Protein AF-A0A519Y064-F1 (afdb_monomer)

Mean predicted aligned error: 6.83 Å

Sequence (162 aa):
GTVYHSLRQWSVFIMMDWLPIMLLCVSAGVYFLAQSTRWYYAALMVLGYAALQFSVRNWLTAENAHLFININYAMMALLVLLPVLIYLIYTKWKAGKWVGYALLAFALALTFRIADKWEWLSFGTHFLWHSFGAIATYCMFNYIYLTQHKGAELAANNARNI

pLDDT: mean 86.54, std 9.95, range [58.06, 97.69]

Radius of gyration: 18.72 Å; Cα contacts (8 Å, |Δi|>4): 124; chains: 1; bounding box: 48×27×62 Å

Secondary structure (DSSP, 8-state):
-HHHHHHTTSGGGGHHHHHHHHHHHHHHHHHHHHHHS-HHHHHHHHHHHHHHHHHHHHHS-GGGHHHHHHHHHHHHHHHHHHHHHHHHHHTTTTTTHHHHHHHHHHHHHHHHHHHGGGTSSTT-SHHHHHHHHHHHHHHHHHHHHHHHHHHHHHHHHHHH--

Solvent-accessible surface area (backbone atoms only — not comparable to full-atom values): 8437 Å² total; per-residue (Å²): 78,69,71,18,72,76,45,61,90,41,77,75,31,53,49,60,39,52,47,59,54,51,51,50,35,53,49,52,16,35,50,31,26,36,74,60,49,59,56,65,59,25,52,50,48,53,52,49,50,52,52,49,52,53,50,52,58,70,72,46,52,81,91,41,52,71,60,51,54,53,51,51,54,51,50,51,49,49,48,30,50,52,24,48,52,52,29,36,58,68,53,69,50,59,64,44,68,28,54,52,52,17,52,53,27,38,52,52,11,52,50,24,53,60,44,34,81,66,56,84,38,100,86,46,33,53,67,49,22,54,53,25,41,50,52,16,50,52,27,47,51,51,33,51,50,58,54,51,50,58,52,51,53,54,52,54,53,54,66,74,76,112

Structure (mmCIF, N/CA/C/O backbone):
data_AF-A0A519Y064-F1
#
_entry.id   AF-A0A519Y064-F1
#
loop_
_atom_site.group_PDB
_atom_site.id
_atom_site.type_symbol
_atom_site.label_atom_id
_atom_site.label_alt_id
_atom_site.label_comp_id
_atom_site.label_asym_id
_atom_site.label_entity_id
_atom_site.label_seq_id
_atom_site.pdbx_PDB_ins_code
_atom_site.Cartn_x
_atom_site.Cartn_y
_atom_site.Cartn_z
_atom_site.occupancy
_atom_site.B_iso_or_equiv
_atom_site.auth_seq_id
_atom_site.auth_comp_id
_atom_site.auth_asym_id
_atom_site.auth_atom_id
_atom_site.pdbx_PDB_model_num
ATOM 1 N N . GLY A 1 1 ? 6.040 -12.740 -7.008 1.00 66.44 1 GLY A N 1
ATOM 2 C CA . GLY A 1 1 ? 7.490 -12.688 -6.748 1.00 66.44 1 GLY A CA 1
ATOM 3 C C . GLY A 1 1 ? 8.203 -13.919 -7.266 1.00 66.44 1 GLY A C 1
ATOM 4 O O . GLY A 1 1 ? 8.618 -13.932 -8.416 1.00 66.44 1 GLY A O 1
ATOM 5 N N . THR A 1 2 ? 8.325 -14.965 -6.447 1.00 80.81 2 THR A N 1
ATOM 6 C CA . THR A 1 2 ? 9.208 -16.121 -6.704 1.00 80.81 2 THR A CA 1
ATOM 7 C C . THR A 1 2 ? 8.991 -16.800 -8.059 1.00 80.81 2 THR A C 1
ATOM 9 O O . THR A 1 2 ? 9.929 -16.896 -8.840 1.00 80.81 2 THR A O 1
ATOM 12 N N . VAL A 1 3 ? 7.753 -17.193 -8.387 1.00 78.56 3 VAL A N 1
ATOM 13 C CA . VAL A 1 3 ? 7.437 -17.898 -9.648 1.00 78.56 3 VAL A CA 1
ATOM 14 C C . VAL A 1 3 ? 7.799 -17.063 -10.878 1.00 78.56 3 VAL A C 1
ATOM 16 O O . VAL A 1 3 ? 8.400 -17.578 -11.816 1.00 78.56 3 VAL A O 1
ATOM 19 N N . TYR A 1 4 ? 7.477 -15.767 -10.863 1.00 81.19 4 TYR A N 1
ATOM 20 C CA . TYR A 1 4 ? 7.804 -14.867 -11.965 1.00 81.19 4 TYR A CA 1
ATOM 21 C C . TYR A 1 4 ? 9.311 -14.751 -12.176 1.00 81.19 4 TYR A C 1
ATOM 23 O O . TYR A 1 4 ? 9.772 -14.923 -13.297 1.00 81.19 4 TYR A O 1
ATOM 31 N N . HIS A 1 5 ? 10.089 -14.518 -11.117 1.00 82.44 5 HIS A N 1
ATOM 32 C CA . HIS A 1 5 ? 11.540 -14.349 -11.254 1.00 82.44 5 HIS A CA 1
ATOM 33 C C . HIS A 1 5 ? 12.250 -15.627 -11.682 1.00 82.44 5 HIS A C 1
ATOM 35 O O . HIS A 1 5 ? 13.208 -15.556 -12.449 1.00 82.44 5 HIS A O 1
ATOM 41 N N . SER A 1 6 ? 11.746 -16.789 -11.267 1.00 80.88 6 SER A N 1
ATOM 42 C CA . SER A 1 6 ? 12.259 -18.083 -11.721 1.00 80.88 6 SER A CA 1
ATOM 43 C C . SER A 1 6 ? 11.902 -18.397 -13.179 1.00 80.88 6 SER A C 1
ATOM 45 O O . SER A 1 6 ? 12.673 -19.078 -13.847 1.00 80.88 6 SER A O 1
ATOM 47 N N . LEU A 1 7 ? 10.766 -17.904 -13.691 1.00 85.19 7 LEU A N 1
ATOM 48 C CA . LEU A 1 7 ? 10.224 -18.267 -15.012 1.00 85.19 7 LEU A CA 1
ATOM 49 C C . LEU A 1 7 ? 10.049 -17.066 -15.961 1.00 85.19 7 LEU A C 1
ATOM 51 O O . LEU A 1 7 ? 9.288 -17.130 -16.927 1.00 85.19 7 LEU A O 1
ATOM 55 N N . ARG A 1 8 ? 10.778 -15.966 -15.728 1.00 79.88 8 ARG A N 1
ATOM 56 C CA . ARG A 1 8 ? 10.578 -14.658 -16.394 1.00 79.88 8 ARG A CA 1
ATOM 57 C C . ARG A 1 8 ? 10.710 -14.660 -17.920 1.00 79.88 8 ARG A C 1
ATOM 59 O O . ARG A 1 8 ? 10.403 -13.660 -18.556 1.00 79.88 8 ARG A O 1
ATOM 66 N N . GLN A 1 9 ? 11.205 -15.752 -18.500 1.00 82.88 9 GLN A N 1
ATOM 67 C CA . GLN A 1 9 ? 11.334 -15.929 -19.946 1.00 82.88 9 GLN A CA 1
ATOM 68 C C . GLN A 1 9 ? 9.975 -15.901 -20.669 1.00 82.88 9 GLN A C 1
ATOM 70 O O . GLN A 1 9 ? 9.937 -15.608 -21.859 1.00 82.88 9 GLN A O 1
ATOM 75 N N . TRP A 1 10 ? 8.867 -16.185 -19.972 1.00 83.75 10 TRP A N 1
ATOM 76 C CA . TRP A 1 10 ? 7.533 -16.249 -20.571 1.00 83.75 10 TRP A CA 1
ATOM 77 C C . TRP A 1 10 ? 6.655 -15.141 -19.990 1.00 83.75 10 TRP A C 1
ATOM 79 O O . TRP A 1 10 ? 6.462 -15.049 -18.775 1.00 83.75 10 TRP A O 1
ATOM 89 N N . SER A 1 11 ? 6.084 -14.315 -20.867 1.00 76.94 11 SER A N 1
ATOM 90 C CA . SER A 1 11 ? 5.316 -13.118 -20.495 1.00 76.94 11 SER A CA 1
ATOM 91 C C . SER A 1 11 ? 4.119 -13.413 -19.588 1.00 76.94 11 SER A C 1
ATOM 93 O O . SER A 1 11 ? 3.766 -12.575 -18.765 1.00 76.94 11 SER A O 1
ATOM 95 N N . VAL A 1 12 ? 3.535 -14.614 -19.663 1.00 83.81 12 VAL A N 1
ATOM 96 C CA . VAL A 1 12 ? 2.408 -15.039 -18.815 1.00 83.81 12 VAL A CA 1
ATOM 97 C C . VAL A 1 12 ? 2.719 -14.935 -17.317 1.00 83.81 12 VAL A C 1
ATOM 99 O O . VAL A 1 12 ? 1.843 -14.586 -16.524 1.00 83.81 12 VAL A O 1
ATOM 102 N N . PHE A 1 13 ? 3.971 -15.165 -16.910 1.00 83.50 13 PHE A N 1
ATOM 103 C CA . PHE A 1 13 ? 4.333 -15.178 -15.495 1.00 83.50 13 PHE A CA 1
ATOM 104 C C . PHE A 1 13 ? 4.371 -13.786 -14.866 1.00 83.50 13 PHE A C 1
ATOM 106 O O . PHE A 1 13 ? 4.338 -13.696 -13.640 1.00 83.50 13 PHE A O 1
ATOM 113 N N . ILE A 1 14 ? 4.356 -12.702 -15.654 1.00 77.69 14 ILE A N 1
ATOM 114 C CA . ILE A 1 14 ? 4.249 -11.343 -15.100 1.00 77.69 14 ILE A CA 1
ATOM 115 C C . ILE A 1 14 ? 2.943 -11.159 -14.318 1.00 77.69 14 ILE A C 1
ATOM 117 O O . ILE A 1 14 ? 2.906 -10.451 -13.309 1.00 77.69 14 ILE A O 1
ATOM 121 N N . MET A 1 15 ? 1.881 -11.865 -14.727 1.00 81.56 15 MET A N 1
ATOM 122 C CA . MET A 1 15 ? 0.608 -11.865 -14.012 1.00 81.56 15 MET A CA 1
ATOM 123 C C . MET A 1 15 ? 0.767 -12.426 -12.597 1.00 81.56 15 MET A C 1
ATOM 125 O O . MET A 1 15 ? 0.123 -11.928 -11.687 1.00 81.56 15 MET A O 1
ATOM 129 N N . MET A 1 16 ? 1.668 -13.386 -12.372 1.00 84.12 16 MET A N 1
ATOM 130 C CA . MET A 1 16 ? 1.917 -13.975 -11.047 1.00 84.12 16 MET A CA 1
ATOM 131 C C . MET A 1 16 ? 2.702 -13.053 -10.099 1.00 84.12 16 MET A C 1
ATOM 133 O O . MET A 1 16 ? 2.856 -13.367 -8.918 1.00 84.12 16 MET A O 1
ATOM 137 N N . ASP A 1 17 ? 3.226 -11.929 -10.590 1.00 81.31 17 ASP A N 1
ATOM 138 C CA . ASP A 1 17 ? 3.852 -10.899 -9.757 1.00 81.31 17 ASP A CA 1
ATOM 139 C C . ASP A 1 17 ? 2.905 -9.721 -9.529 1.00 81.31 17 ASP A C 1
ATOM 141 O O . ASP A 1 17 ? 2.659 -9.327 -8.391 1.00 81.31 17 ASP A O 1
ATOM 145 N N . TRP A 1 18 ? 2.307 -9.206 -10.604 1.00 81.75 18 TRP A N 1
ATOM 146 C CA . TRP A 1 18 ? 1.467 -8.013 -10.552 1.00 81.75 18 TRP A CA 1
ATOM 147 C C . TRP A 1 18 ? 0.049 -8.278 -10.022 1.00 81.75 18 TRP A C 1
ATOM 149 O O . TRP A 1 18 ? -0.442 -7.523 -9.179 1.00 81.75 18 TRP A O 1
ATOM 159 N N . LEU A 1 19 ? -0.613 -9.350 -10.476 1.00 84.62 19 LEU A N 1
ATOM 160 C CA . LEU A 1 19 ? -2.014 -9.612 -10.131 1.00 84.62 19 LEU A CA 1
ATOM 161 C C . LEU A 1 19 ? -2.208 -9.854 -8.623 1.00 84.62 19 LEU A C 1
ATOM 163 O O . LEU A 1 19 ? -3.123 -9.251 -8.061 1.00 84.62 19 LEU A O 1
ATOM 167 N N . PRO A 1 20 ? -1.363 -10.646 -7.924 1.00 86.50 20 PRO A N 1
ATOM 168 C CA . PRO A 1 20 ? -1.496 -10.815 -6.478 1.00 86.50 20 PRO A CA 1
ATOM 169 C C . PRO A 1 20 ? -1.346 -9.506 -5.697 1.00 86.50 20 PRO A C 1
ATOM 171 O O . PRO A 1 20 ? -2.092 -9.283 -4.748 1.00 86.50 20 PRO A O 1
ATOM 174 N N . ILE A 1 21 ? -0.429 -8.619 -6.105 1.00 85.88 21 ILE A N 1
ATOM 175 C CA . ILE A 1 21 ? -0.257 -7.303 -5.469 1.00 85.88 21 ILE A CA 1
ATOM 176 C C . ILE A 1 21 ? -1.530 -6.471 -5.648 1.00 85.88 21 ILE A C 1
ATOM 178 O O . ILE A 1 21 ? -2.031 -5.898 -4.684 1.00 85.88 21 ILE A O 1
ATOM 182 N N . MET A 1 22 ? -2.092 -6.452 -6.859 1.00 85.81 22 MET A N 1
ATOM 183 C CA . MET A 1 22 ? -3.345 -5.751 -7.143 1.00 85.81 22 MET A CA 1
ATOM 184 C C . MET A 1 22 ? -4.503 -6.279 -6.293 1.00 85.81 22 MET A C 1
ATOM 186 O O . MET A 1 22 ? -5.189 -5.490 -5.640 1.00 85.81 22 MET A O 1
ATOM 190 N N . LEU A 1 23 ? -4.674 -7.601 -6.226 1.00 89.69 23 LEU A N 1
ATOM 191 C CA . LEU A 1 23 ? -5.711 -8.228 -5.408 1.00 89.69 23 LEU A CA 1
ATOM 192 C C . LEU A 1 23 ? -5.535 -7.912 -3.922 1.00 89.69 23 LEU A C 1
ATOM 194 O O . LEU A 1 23 ? -6.526 -7.629 -3.250 1.00 89.69 23 LEU A O 1
ATOM 198 N N . LEU A 1 24 ? -4.301 -7.908 -3.410 1.00 88.88 24 LEU A N 1
ATOM 199 C CA . LEU A 1 24 ? -4.010 -7.505 -2.033 1.00 88.88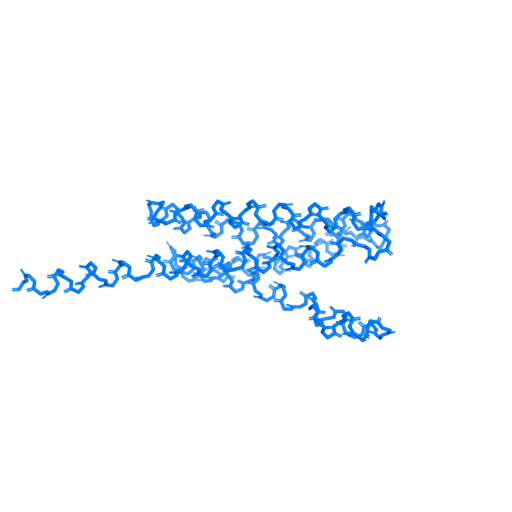 24 LEU A CA 1
ATOM 200 C C . LEU A 1 24 ? -4.384 -6.041 -1.783 1.00 88.88 24 LEU A C 1
ATOM 202 O O . LEU A 1 24 ? -5.027 -5.752 -0.777 1.00 88.88 24 LEU A O 1
ATOM 206 N N . CYS A 1 25 ? -4.046 -5.129 -2.697 1.00 89.44 25 CYS A N 1
ATOM 207 C CA . CYS A 1 25 ? -4.404 -3.715 -2.581 1.00 89.44 25 CYS A CA 1
ATOM 208 C C . CYS A 1 25 ? -5.924 -3.508 -2.551 1.00 89.44 25 CYS A C 1
ATOM 210 O O . CYS A 1 25 ? -6.437 -2.838 -1.655 1.00 89.44 25 CYS A O 1
ATOM 212 N N . VAL A 1 26 ? -6.653 -4.117 -3.493 1.00 90.81 26 VAL A N 1
ATOM 213 C CA . VAL A 1 26 ? -8.122 -4.044 -3.539 1.00 90.81 26 VAL A CA 1
ATOM 214 C C . VAL A 1 26 ? -8.728 -4.646 -2.272 1.00 90.81 26 VAL A C 1
ATOM 216 O O . VAL A 1 26 ? -9.568 -4.013 -1.635 1.00 90.81 26 VAL A O 1
ATOM 219 N N . SER A 1 27 ? -8.276 -5.836 -1.871 1.00 92.81 27 SER A N 1
ATOM 220 C CA . SER A 1 27 ? -8.801 -6.539 -0.695 1.00 92.81 27 SER A CA 1
ATOM 221 C C . SER A 1 27 ? -8.561 -5.749 0.587 1.00 92.81 27 SER A C 1
ATOM 223 O O . SER A 1 27 ? -9.478 -5.605 1.391 1.00 92.81 27 SER A O 1
ATOM 225 N N . ALA A 1 28 ? -7.361 -5.187 0.767 1.00 91.56 28 ALA A N 1
ATOM 226 C CA . ALA A 1 28 ? -7.039 -4.341 1.912 1.00 91.56 28 ALA A CA 1
ATOM 227 C C . ALA A 1 28 ? -7.911 -3.079 1.934 1.00 91.56 28 ALA A C 1
ATOM 229 O O . ALA A 1 28 ? -8.496 -2.760 2.968 1.00 91.56 28 ALA A O 1
ATOM 230 N N . GLY A 1 29 ? -8.046 -2.393 0.794 1.00 92.44 29 GLY A N 1
ATOM 231 C CA . GLY A 1 29 ? -8.889 -1.206 0.682 1.00 92.44 29 GLY A CA 1
ATOM 232 C C . GLY A 1 29 ? -10.350 -1.497 1.032 1.00 92.44 29 GLY A C 1
ATOM 233 O O . GLY A 1 29 ? -10.943 -0.802 1.856 1.00 92.44 29 GLY A O 1
ATOM 234 N N . VAL A 1 30 ? -10.914 -2.570 0.468 1.00 94.50 30 VAL A N 1
ATOM 235 C CA . VAL A 1 30 ? -12.285 -3.022 0.756 1.00 94.50 30 VAL A CA 1
ATOM 236 C C . VAL A 1 30 ? -12.446 -3.373 2.230 1.00 94.50 30 VAL A C 1
ATOM 238 O O . VAL A 1 30 ? -13.385 -2.895 2.861 1.00 94.50 30 VAL A O 1
ATOM 241 N N . TYR A 1 31 ? -11.528 -4.163 2.786 1.00 94.38 31 TYR A N 1
ATOM 242 C CA . TYR A 1 31 ? -11.563 -4.588 4.182 1.00 94.38 31 TYR A CA 1
ATOM 243 C C . TYR A 1 31 ? -11.578 -3.389 5.142 1.00 94.38 31 TYR A C 1
ATOM 245 O O . TYR A 1 31 ? -12.485 -3.267 5.967 1.00 94.38 31 TYR A O 1
ATOM 253 N N . PHE A 1 32 ? -10.620 -2.465 5.014 1.00 94.81 32 PHE A N 1
ATOM 254 C CA . PHE A 1 32 ? -10.515 -1.324 5.926 1.00 94.81 32 PHE A CA 1
ATOM 255 C C . PHE A 1 32 ? -11.714 -0.381 5.818 1.00 94.81 32 PHE A C 1
ATOM 257 O O . PHE A 1 32 ? -12.218 0.098 6.840 1.00 94.81 32 PHE A O 1
ATOM 264 N N . LEU A 1 33 ? -12.209 -0.145 4.601 1.00 94.38 33 LEU A N 1
ATOM 265 C CA . LEU A 1 33 ? -13.349 0.737 4.383 1.00 94.38 33 LEU A CA 1
ATOM 266 C C . LEU A 1 33 ? -14.655 0.100 4.867 1.00 94.38 33 LEU A C 1
ATOM 268 O O . LEU A 1 33 ? -15.438 0.766 5.538 1.00 94.38 33 LEU A O 1
ATOM 272 N N . ALA A 1 34 ? -14.879 -1.189 4.602 1.00 93.38 34 ALA A N 1
ATOM 273 C CA . ALA A 1 34 ? -16.061 -1.904 5.081 1.00 93.38 34 ALA A CA 1
ATOM 274 C C . ALA A 1 34 ? -16.091 -2.033 6.613 1.00 93.38 34 ALA A C 1
ATOM 276 O O . ALA A 1 34 ? -17.170 -2.059 7.197 1.00 93.38 34 ALA A O 1
ATOM 277 N N . GLN A 1 35 ? -14.927 -2.080 7.269 1.00 91.69 35 GLN A N 1
ATOM 278 C CA . GLN A 1 35 ? -14.841 -2.158 8.727 1.00 91.69 35 GLN A CA 1
ATOM 279 C C . GLN A 1 35 ? -15.019 -0.798 9.427 1.00 91.69 35 GLN A C 1
ATOM 281 O O . GLN A 1 35 ? -15.456 -0.763 10.576 1.00 91.69 35 GLN A O 1
ATOM 286 N N . SER A 1 36 ? -14.662 0.313 8.773 1.00 91.38 36 SER A N 1
ATOM 287 C CA . SER A 1 36 ? -14.789 1.676 9.334 1.00 91.38 36 SER A CA 1
ATOM 288 C C . SER A 1 36 ? -16.036 2.430 8.875 1.00 91.38 36 SER A C 1
ATOM 290 O O . SER A 1 36 ? -16.428 3.411 9.505 1.00 91.38 36 SER A O 1
ATOM 292 N N . THR A 1 37 ? -16.655 2.003 7.775 1.00 92.94 37 THR A N 1
ATOM 293 C CA . THR A 1 37 ? -17.796 2.673 7.141 1.00 92.94 37 THR A CA 1
ATOM 294 C C . THR A 1 37 ? -18.865 1.653 6.731 1.00 92.94 37 THR A C 1
ATOM 296 O O . THR A 1 37 ? -18.857 0.504 7.163 1.00 92.94 37 THR A O 1
ATOM 299 N N . ARG A 1 38 ? -19.839 2.057 5.910 1.00 92.62 38 ARG A N 1
ATOM 300 C CA . ARG A 1 38 ? -20.820 1.135 5.323 1.00 92.62 38 ARG A CA 1
ATOM 301 C C . ARG A 1 38 ? -20.210 0.395 4.125 1.00 92.62 38 ARG A C 1
ATOM 303 O O . ARG A 1 38 ? -19.524 1.000 3.308 1.00 92.62 38 ARG A O 1
ATOM 310 N N . TRP A 1 39 ? -20.541 -0.888 3.961 1.00 90.25 39 TRP A N 1
ATOM 311 C CA . TRP A 1 39 ? -20.012 -1.751 2.890 1.00 90.25 39 TRP A CA 1
ATOM 312 C C . TRP A 1 39 ? -20.180 -1.178 1.469 1.00 90.25 39 TRP A C 1
ATOM 314 O O . TRP A 1 39 ? -19.336 -1.415 0.606 1.00 90.25 39 TRP A O 1
ATOM 324 N N . TYR A 1 40 ? -21.228 -0.384 1.217 1.00 93.06 40 TYR A N 1
ATOM 325 C CA . TYR A 1 40 ? -21.465 0.207 -0.101 1.00 93.06 40 TYR A CA 1
ATOM 326 C C . TYR A 1 40 ? -20.414 1.260 -0.484 1.00 93.06 40 TYR A C 1
ATOM 328 O O . TYR A 1 40 ? -20.183 1.462 -1.672 1.00 93.06 40 TYR A O 1
ATOM 336 N N . TYR A 1 41 ? -19.722 1.891 0.475 1.00 93.06 41 TYR A N 1
ATOM 337 C CA . TYR A 1 41 ? -18.585 2.764 0.157 1.00 93.06 41 TYR A CA 1
ATOM 338 C C . TYR A 1 41 ? -17.404 1.958 -0.390 1.00 93.06 41 TYR A C 1
ATOM 340 O O . TYR A 1 41 ? -16.715 2.427 -1.291 1.00 93.06 41 TYR A O 1
ATOM 348 N N . ALA A 1 42 ? -17.198 0.726 0.092 1.00 92.25 42 ALA A N 1
ATOM 349 C CA . ALA A 1 42 ? -16.188 -0.176 -0.459 1.00 92.25 42 ALA A CA 1
ATOM 350 C C . ALA A 1 42 ? -16.559 -0.620 -1.879 1.00 92.25 42 ALA A C 1
ATOM 352 O O . ALA A 1 42 ? -15.708 -0.601 -2.767 1.00 92.25 42 ALA A O 1
ATOM 353 N N . ALA A 1 43 ? -17.837 -0.930 -2.122 1.00 93.12 43 ALA A N 1
ATOM 354 C CA . ALA A 1 43 ? -18.330 -1.216 -3.468 1.00 93.12 43 ALA A CA 1
ATOM 355 C C . ALA A 1 43 ? -18.143 -0.011 -4.410 1.00 93.12 43 ALA A C 1
ATOM 357 O O . ALA A 1 43 ? -17.612 -0.167 -5.509 1.00 93.12 43 ALA A O 1
ATOM 358 N N . LEU A 1 44 ? -18.496 1.199 -3.961 1.00 94.81 44 LEU A N 1
ATOM 359 C CA . LEU A 1 44 ? -18.310 2.432 -4.727 1.00 94.81 44 LEU A CA 1
ATOM 360 C C . LEU A 1 44 ? -16.832 2.701 -5.029 1.00 94.81 44 LEU A C 1
ATOM 362 O O . LEU A 1 44 ? -16.507 3.104 -6.139 1.00 94.81 44 LEU A O 1
ATOM 366 N N . MET A 1 45 ? -15.933 2.448 -4.076 1.00 93.56 45 MET A N 1
ATOM 367 C CA . MET A 1 45 ? -14.490 2.580 -4.276 1.00 93.56 45 MET A CA 1
ATOM 368 C C . MET A 1 45 ? -13.979 1.622 -5.359 1.00 93.56 45 MET A C 1
ATOM 370 O O . MET A 1 45 ? -13.219 2.043 -6.227 1.00 93.56 45 MET A O 1
ATOM 374 N N . VAL A 1 46 ? -14.405 0.354 -5.344 1.00 92.25 46 VAL A N 1
ATOM 375 C CA . VAL A 1 46 ? -14.011 -0.637 -6.363 1.00 92.25 46 VAL A CA 1
ATOM 376 C C . VAL A 1 46 ? -14.549 -0.251 -7.740 1.00 92.25 46 VAL A C 1
ATOM 378 O O . VAL A 1 46 ? -13.795 -0.247 -8.712 1.00 92.25 46 VAL A O 1
ATOM 381 N N . LEU A 1 47 ? -15.829 0.124 -7.824 1.00 94.31 47 LEU A N 1
ATOM 382 C CA . LEU A 1 47 ? -16.447 0.577 -9.073 1.00 94.31 47 LEU A CA 1
ATOM 383 C C . LEU A 1 47 ? -15.782 1.854 -9.597 1.00 94.31 47 LEU A C 1
ATOM 385 O O . LEU A 1 47 ? -15.477 1.946 -10.783 1.00 94.31 47 LEU A O 1
ATOM 389 N N . GLY A 1 48 ? -15.497 2.810 -8.712 1.00 92.75 48 GLY A N 1
ATOM 390 C CA . GLY A 1 48 ? -14.796 4.049 -9.036 1.00 92.75 48 GLY A CA 1
ATOM 391 C C . GLY A 1 48 ? -13.372 3.800 -9.526 1.00 92.75 48 GLY A C 1
ATOM 392 O O . GLY A 1 48 ? -12.967 4.374 -10.534 1.00 92.75 48 GLY A O 1
ATOM 393 N N . TYR A 1 49 ? -12.629 2.896 -8.881 1.00 90.44 49 TYR A N 1
ATOM 394 C CA . TYR A 1 49 ? -11.301 2.481 -9.336 1.00 90.44 49 TYR A CA 1
ATOM 395 C C . TYR A 1 49 ? -11.360 1.838 -10.726 1.00 90.44 49 TYR A C 1
ATOM 397 O O . TYR A 1 49 ? -10.590 2.227 -11.602 1.00 90.44 49 TYR A O 1
ATOM 405 N N . ALA A 1 50 ? -12.291 0.910 -10.961 1.00 90.62 50 ALA A N 1
ATOM 406 C CA . ALA A 1 50 ? -12.456 0.259 -12.260 1.00 90.62 50 ALA A CA 1
ATOM 407 C C . ALA A 1 50 ? -12.842 1.257 -13.367 1.00 90.62 50 ALA A C 1
ATOM 409 O O . ALA A 1 50 ? -12.248 1.246 -14.447 1.00 90.62 50 ALA A O 1
ATOM 410 N N . ALA A 1 51 ? -13.783 2.162 -13.085 1.00 91.94 51 ALA A N 1
ATOM 411 C CA . ALA A 1 51 ? -14.190 3.215 -14.011 1.00 91.94 51 ALA A CA 1
ATOM 412 C C . ALA A 1 51 ? -13.032 4.173 -14.327 1.00 91.94 51 ALA A C 1
ATOM 414 O O . ALA A 1 51 ? -12.815 4.522 -15.487 1.00 91.94 51 ALA A O 1
ATOM 415 N N . LEU A 1 52 ? -12.250 4.566 -13.316 1.00 89.56 52 LEU A N 1
ATOM 416 C CA . LEU A 1 52 ? -11.091 5.433 -13.502 1.00 89.56 52 LEU A CA 1
ATOM 417 C C . LEU A 1 52 ? -9.995 4.730 -14.315 1.00 89.56 52 LEU A C 1
ATOM 419 O O . LEU A 1 52 ? -9.455 5.340 -15.230 1.00 89.56 52 LEU A O 1
ATOM 423 N N . GLN A 1 53 ? -9.718 3.446 -14.063 1.00 86.50 53 GLN A N 1
ATOM 424 C CA . GLN A 1 53 ? -8.770 2.653 -14.861 1.00 86.50 53 GLN A CA 1
ATOM 425 C C . GLN A 1 53 ? -9.186 2.585 -16.333 1.00 86.50 53 GLN A C 1
ATOM 427 O O . GLN A 1 53 ? -8.357 2.784 -17.221 1.00 86.50 53 GLN A O 1
ATOM 432 N N . PHE A 1 54 ? -10.471 2.340 -16.600 1.00 87.75 54 PHE A N 1
ATOM 433 C CA . PHE A 1 54 ? -10.998 2.295 -17.962 1.00 87.75 54 PHE A CA 1
ATOM 434 C C . PHE A 1 54 ? -10.879 3.656 -18.660 1.00 87.75 54 PHE A C 1
ATOM 436 O O . PHE A 1 54 ? -10.380 3.733 -19.781 1.00 87.75 54 PHE A O 1
ATOM 443 N N . SER A 1 55 ? -11.254 4.740 -17.975 1.00 87.00 55 SER A N 1
ATOM 444 C CA . SER A 1 55 ? -11.125 6.107 -18.490 1.00 87.00 55 SER A CA 1
ATOM 445 C C . SER A 1 55 ? -9.672 6.481 -18.775 1.00 87.00 55 SER A C 1
ATOM 447 O O . SER A 1 55 ? -9.362 6.923 -19.877 1.00 87.00 55 SER A O 1
ATOM 449 N N . VAL A 1 56 ? -8.763 6.245 -17.826 1.00 84.38 56 VAL A N 1
ATOM 450 C CA . VAL A 1 56 ? -7.328 6.540 -17.962 1.00 84.38 56 VAL A CA 1
ATOM 451 C C . VAL A 1 56 ? -6.718 5.751 -19.122 1.00 84.38 56 VAL A C 1
ATOM 453 O O . VAL A 1 56 ? -5.966 6.320 -19.908 1.00 84.38 56 VAL A O 1
ATOM 456 N N . ARG A 1 57 ? -7.081 4.472 -19.286 1.00 82.69 57 ARG A N 1
ATOM 457 C CA . ARG A 1 57 ? -6.638 3.646 -20.420 1.00 82.69 57 ARG A CA 1
ATOM 458 C C . ARG A 1 57 ? -7.148 4.160 -21.768 1.00 82.69 57 ARG A C 1
ATOM 460 O O . ARG A 1 57 ? -6.445 4.024 -22.761 1.00 82.69 57 ARG A O 1
ATOM 467 N N . ASN A 1 58 ? -8.357 4.712 -21.817 1.00 81.00 58 ASN A N 1
ATOM 468 C CA . ASN A 1 58 ? -8.934 5.232 -23.058 1.00 81.00 58 ASN A CA 1
ATOM 469 C C . ASN A 1 58 ? -8.398 6.625 -23.416 1.00 81.00 58 ASN A C 1
ATOM 471 O O . ASN A 1 58 ? -8.287 6.947 -24.593 1.00 81.00 58 ASN A O 1
ATOM 475 N N . TRP A 1 59 ? -8.078 7.445 -22.413 1.00 77.88 59 TRP A N 1
ATOM 476 C CA . TRP A 1 59 ? -7.552 8.800 -22.602 1.00 77.88 59 TRP A CA 1
ATOM 477 C C . TRP A 1 59 ? -6.052 8.820 -22.903 1.00 77.88 59 TRP A C 1
ATOM 479 O O . TRP A 1 59 ? -5.584 9.681 -23.643 1.00 77.88 59 TRP A O 1
ATOM 489 N N . LEU A 1 60 ? -5.287 7.882 -22.340 1.00 76.62 60 LEU A N 1
ATOM 490 C CA . LEU A 1 60 ? -3.857 7.757 -22.603 1.00 76.62 60 LEU A CA 1
ATOM 491 C C . LEU A 1 60 ? -3.640 6.757 -23.743 1.00 76.62 60 LEU A C 1
ATOM 493 O O . LEU A 1 60 ? -3.637 5.545 -23.537 1.00 76.62 60 LEU A O 1
ATOM 497 N N . THR A 1 61 ? -3.451 7.281 -24.956 1.00 63.22 61 THR A N 1
ATOM 498 C CA . THR A 1 61 ? -2.974 6.511 -26.115 1.00 63.22 61 THR A CA 1
ATOM 499 C C . THR A 1 61 ? -1.597 5.892 -25.834 1.00 63.22 61 THR A C 1
ATOM 501 O O . THR A 1 61 ? -0.860 6.343 -24.952 1.00 63.22 61 THR A O 1
ATOM 504 N N . ALA A 1 62 ? -1.226 4.855 -26.597 1.00 62.56 62 ALA A N 1
ATOM 505 C CA . ALA A 1 62 ? 0.029 4.106 -26.430 1.00 62.56 62 ALA A CA 1
ATOM 506 C C . ALA A 1 62 ? 1.300 4.986 -26.397 1.00 62.56 62 ALA A C 1
ATOM 508 O O . ALA A 1 62 ? 2.303 4.588 -25.808 1.00 62.56 62 ALA A O 1
ATOM 509 N N . GLU A 1 63 ? 1.241 6.196 -26.960 1.00 66.19 63 GLU A N 1
ATOM 510 C CA . GLU A 1 63 ? 2.319 7.192 -26.953 1.00 66.19 63 GLU A CA 1
ATOM 511 C C . GLU A 1 63 ? 2.692 7.688 -25.542 1.00 66.19 63 GLU A C 1
ATOM 513 O O . GLU A 1 63 ? 3.832 8.080 -25.313 1.00 66.19 63 GLU A O 1
ATOM 518 N N . ASN A 1 64 ? 1.783 7.596 -24.563 1.00 72.12 64 ASN A N 1
ATOM 519 C CA . ASN A 1 64 ? 1.997 8.046 -23.180 1.00 72.12 64 ASN A CA 1
ATOM 520 C C . ASN A 1 64 ? 2.085 6.886 -22.168 1.00 72.12 64 ASN A C 1
ATOM 522 O O . ASN A 1 64 ? 1.694 7.024 -21.004 1.00 72.12 64 ASN A O 1
ATOM 526 N N . ALA A 1 65 ? 2.619 5.732 -22.582 1.00 73.94 65 ALA A N 1
ATOM 527 C CA . ALA A 1 65 ? 2.700 4.523 -21.754 1.00 73.94 65 ALA A CA 1
ATOM 528 C C . ALA A 1 65 ? 3.391 4.741 -20.389 1.00 73.94 65 ALA A C 1
ATOM 530 O O . ALA A 1 65 ? 2.964 4.188 -19.376 1.00 73.94 65 ALA A O 1
ATOM 531 N N . HIS A 1 66 ? 4.425 5.586 -20.327 1.00 75.19 66 HIS A N 1
ATOM 532 C CA . HIS A 1 66 ? 5.105 5.918 -19.069 1.00 75.19 66 HIS A CA 1
ATOM 533 C C . HIS A 1 66 ? 4.203 6.669 -18.082 1.00 75.19 66 HIS A C 1
ATOM 535 O O . HIS A 1 66 ? 4.196 6.358 -16.889 1.00 75.19 66 HIS A O 1
ATOM 541 N N . LEU A 1 67 ? 3.419 7.632 -18.575 1.00 77.38 67 LEU A N 1
ATOM 542 C CA . LEU A 1 67 ? 2.479 8.395 -17.757 1.00 77.38 67 LEU A CA 1
ATOM 543 C C . LEU A 1 67 ? 1.346 7.495 -17.248 1.00 77.38 67 LEU A C 1
ATOM 545 O O . LEU A 1 67 ? 1.003 7.552 -16.068 1.00 77.38 67 LEU A O 1
ATOM 549 N N . PHE A 1 68 ? 0.837 6.605 -18.107 1.00 80.12 68 PHE A N 1
ATOM 550 C CA . PHE A 1 68 ? -0.163 5.599 -17.739 1.00 80.12 68 PHE A CA 1
ATOM 551 C C . PHE A 1 68 ? 0.310 4.717 -16.577 1.00 80.12 68 PHE A C 1
ATOM 553 O O . PHE A 1 68 ? -0.408 4.543 -15.592 1.00 80.12 68 PHE A O 1
ATOM 560 N N . ILE A 1 69 ? 1.540 4.201 -16.658 1.00 75.50 69 ILE A N 1
ATOM 561 C CA . ILE A 1 69 ? 2.121 3.352 -15.611 1.00 75.50 69 ILE A CA 1
ATOM 562 C C . ILE A 1 69 ? 2.202 4.106 -14.275 1.00 75.50 69 ILE A C 1
ATOM 564 O O . ILE A 1 69 ? 1.784 3.574 -13.247 1.00 75.50 69 ILE A O 1
ATOM 568 N N . ASN A 1 70 ? 2.689 5.349 -14.277 1.00 79.44 70 ASN A N 1
ATOM 569 C CA . ASN A 1 70 ? 2.823 6.149 -13.056 1.00 79.44 70 ASN A CA 1
ATOM 570 C C . ASN A 1 70 ? 1.465 6.475 -12.417 1.00 79.44 70 ASN A C 1
ATOM 572 O O . ASN A 1 70 ? 1.314 6.345 -11.200 1.00 79.44 70 ASN A O 1
ATOM 576 N N . ILE A 1 71 ? 0.467 6.849 -13.227 1.00 82.56 71 ILE A N 1
ATOM 577 C CA . ILE A 1 71 ? -0.899 7.106 -12.751 1.00 82.56 71 ILE A CA 1
ATOM 578 C C . ILE A 1 71 ? -1.492 5.840 -12.133 1.00 82.56 71 ILE A C 1
ATOM 580 O O . ILE A 1 71 ? -2.082 5.905 -11.057 1.00 82.56 71 ILE A O 1
ATOM 584 N N . ASN A 1 72 ? -1.291 4.679 -12.758 1.00 82.19 72 ASN A N 1
ATOM 585 C CA . ASN A 1 72 ? -1.804 3.418 -12.236 1.00 82.19 72 ASN A CA 1
ATOM 586 C C . ASN A 1 72 ? -1.198 3.080 -10.859 1.00 82.19 72 ASN A C 1
ATOM 588 O O . ASN A 1 72 ? -1.932 2.757 -9.924 1.00 82.19 72 ASN A O 1
ATOM 592 N N . TYR A 1 73 ? 0.117 3.253 -10.681 1.00 77.75 73 TYR A N 1
ATOM 593 C CA . TYR A 1 73 ? 0.752 3.083 -9.368 1.00 77.75 73 TYR A CA 1
ATOM 594 C C . TYR A 1 73 ? 0.227 4.077 -8.326 1.00 77.75 73 TYR A C 1
ATOM 596 O O . TYR A 1 73 ? -0.041 3.677 -7.192 1.00 77.75 73 TYR A O 1
ATOM 604 N N . ALA A 1 74 ? 0.027 5.345 -8.697 1.00 84.50 74 ALA A N 1
ATOM 605 C CA . ALA A 1 74 ? -0.552 6.342 -7.799 1.00 84.50 74 ALA A CA 1
ATOM 606 C C . ALA A 1 74 ? -1.985 5.967 -7.385 1.00 84.50 74 ALA A C 1
ATOM 608 O O . ALA A 1 74 ? -2.327 6.022 -6.204 1.00 84.50 74 ALA A O 1
ATOM 609 N N . MET A 1 75 ? -2.806 5.506 -8.331 1.00 85.69 75 MET A N 1
ATOM 610 C CA . MET A 1 75 ? -4.158 5.018 -8.054 1.00 85.69 75 MET A CA 1
ATOM 611 C C . MET A 1 75 ? -4.150 3.807 -7.118 1.00 85.69 75 MET A C 1
ATOM 613 O O . MET A 1 75 ? -4.937 3.770 -6.177 1.00 85.69 75 MET A O 1
ATOM 617 N N . MET A 1 76 ? -3.259 2.833 -7.335 1.00 84.19 76 MET A N 1
ATOM 618 C CA . MET A 1 76 ? -3.120 1.674 -6.444 1.00 84.19 76 MET A CA 1
ATOM 619 C C . MET A 1 76 ? -2.675 2.075 -5.034 1.00 84.19 76 MET A C 1
ATOM 621 O O . MET A 1 76 ? -3.189 1.535 -4.056 1.00 84.19 76 MET A O 1
ATOM 625 N N . ALA A 1 77 ? -1.760 3.040 -4.916 1.00 85.56 77 ALA A N 1
ATOM 626 C CA . ALA A 1 77 ? -1.343 3.566 -3.621 1.00 85.56 77 ALA A CA 1
ATOM 627 C C . ALA A 1 77 ? -2.516 4.238 -2.891 1.00 85.56 77 ALA A C 1
ATOM 629 O O . ALA A 1 77 ? -2.754 3.943 -1.721 1.00 85.56 77 ALA A O 1
ATOM 630 N N . LEU A 1 78 ? -3.294 5.080 -3.580 1.00 89.50 78 LEU A N 1
ATOM 631 C CA . LEU A 1 78 ? -4.471 5.747 -3.010 1.00 89.50 78 LEU A CA 1
ATOM 632 C C . LEU A 1 78 ? -5.572 4.761 -2.605 1.00 89.50 78 LEU A C 1
ATOM 634 O O . LEU A 1 78 ? -6.178 4.934 -1.547 1.00 89.50 78 LEU A O 1
ATOM 638 N N . LEU A 1 79 ? -5.788 3.712 -3.406 1.00 90.31 79 LEU A N 1
ATOM 639 C CA . LEU A 1 79 ? -6.769 2.656 -3.143 1.00 90.31 79 LEU A CA 1
ATOM 640 C C . LEU A 1 79 ? -6.541 1.965 -1.792 1.00 90.31 79 LEU A C 1
ATOM 642 O O . LEU A 1 79 ? -7.494 1.515 -1.164 1.00 90.31 79 LEU A O 1
ATOM 646 N N . VAL A 1 80 ? -5.291 1.892 -1.336 1.00 90.69 80 VAL A N 1
ATOM 647 C CA . VAL A 1 80 ? -4.936 1.312 -0.035 1.00 90.69 80 VAL A CA 1
ATOM 648 C C . VAL A 1 80 ? -4.816 2.386 1.038 1.00 90.69 80 VAL A C 1
ATOM 650 O O . VAL A 1 80 ? -5.368 2.240 2.128 1.00 90.69 80 VAL A O 1
ATOM 653 N N . LEU A 1 81 ? -4.096 3.470 0.744 1.00 92.56 81 LEU A N 1
ATOM 654 C CA . LEU A 1 81 ? -3.738 4.477 1.734 1.00 92.56 81 LEU A CA 1
ATOM 655 C C . LEU A 1 81 ? -4.972 5.185 2.296 1.00 92.56 81 LEU A C 1
ATOM 657 O O . LEU A 1 81 ? -5.057 5.370 3.508 1.00 92.56 81 LEU A O 1
ATOM 661 N N . LEU A 1 82 ? -5.942 5.540 1.447 1.00 93.81 82 LEU A N 1
ATOM 662 C CA . LEU A 1 82 ? -7.144 6.242 1.898 1.00 93.81 82 LEU A CA 1
ATOM 663 C C . LEU A 1 82 ? -7.976 5.382 2.870 1.00 93.81 82 LEU A C 1
ATOM 665 O O . LEU A 1 82 ? -8.207 5.847 3.989 1.00 93.81 82 LEU A O 1
ATOM 669 N N . PRO A 1 83 ? -8.360 4.126 2.549 1.00 94.88 83 PRO A N 1
ATOM 670 C CA . PRO A 1 83 ? -9.045 3.260 3.510 1.00 94.88 83 PRO A CA 1
ATOM 671 C C . PRO A 1 83 ? -8.261 3.005 4.797 1.00 94.88 83 PRO A C 1
ATOM 673 O O . PRO A 1 83 ? -8.857 3.002 5.872 1.00 94.88 83 PRO A O 1
ATOM 676 N N . VAL A 1 84 ? -6.937 2.827 4.716 1.00 95.44 84 VAL A N 1
ATOM 677 C CA . VAL A 1 84 ? -6.090 2.629 5.905 1.00 95.44 84 VAL A CA 1
ATOM 678 C C . VAL A 1 84 ? -6.130 3.853 6.816 1.00 95.44 84 VAL A C 1
ATOM 680 O O . VAL A 1 84 ? -6.293 3.700 8.024 1.00 95.44 84 VAL A O 1
ATOM 683 N N . LEU A 1 85 ? -6.019 5.065 6.265 1.00 95.19 85 LEU A N 1
ATOM 684 C CA . LEU A 1 85 ? -6.089 6.302 7.046 1.00 95.19 85 LEU A CA 1
ATOM 685 C C . LEU A 1 85 ? -7.477 6.506 7.663 1.00 95.19 85 LEU A C 1
ATOM 687 O O . LEU A 1 85 ? -7.573 6.841 8.843 1.00 95.19 85 LEU A O 1
ATOM 691 N N . ILE A 1 86 ? -8.547 6.246 6.905 1.00 95.25 86 ILE A N 1
ATOM 692 C CA . ILE A 1 86 ? -9.926 6.294 7.414 1.00 95.25 86 ILE A CA 1
ATOM 693 C C . ILE A 1 86 ? -10.089 5.313 8.580 1.00 95.25 86 ILE A C 1
ATOM 695 O O . ILE A 1 86 ? -10.594 5.688 9.638 1.00 95.25 86 ILE A O 1
ATOM 699 N N . TYR A 1 87 ? -9.606 4.079 8.427 1.00 95.50 87 TYR A N 1
ATOM 700 C CA . TYR A 1 87 ? -9.664 3.068 9.478 1.00 95.50 87 TYR A CA 1
ATOM 701 C C . TYR A 1 87 ? -8.792 3.425 10.693 1.00 95.50 87 TYR A C 1
ATOM 703 O O . TYR A 1 87 ? -9.186 3.187 11.838 1.00 95.50 87 TYR A O 1
ATOM 711 N N . LEU A 1 88 ? -7.642 4.068 10.484 1.00 95.38 88 LEU A N 1
ATOM 712 C CA . LEU A 1 88 ? -6.779 4.558 11.557 1.00 95.38 88 LEU A CA 1
ATOM 713 C C . LEU A 1 88 ? -7.449 5.664 12.379 1.00 95.38 88 LEU A C 1
ATOM 715 O O . LEU A 1 88 ? -7.394 5.630 13.610 1.00 95.38 88 LEU A O 1
ATOM 719 N N . ILE A 1 89 ? -8.132 6.599 11.718 1.00 95.31 89 ILE A N 1
ATOM 720 C CA . ILE A 1 89 ? -8.927 7.643 12.378 1.00 95.31 89 ILE A CA 1
ATOM 721 C C . ILE A 1 89 ? -10.114 7.011 13.118 1.00 95.31 89 ILE A C 1
ATOM 723 O O . ILE A 1 89 ? -10.325 7.299 14.297 1.00 95.31 89 ILE A O 1
ATOM 727 N N . TYR A 1 90 ? -10.841 6.098 12.467 1.00 93.62 90 TYR A N 1
ATOM 728 C CA . TYR A 1 90 ? -11.971 5.364 13.047 1.00 93.62 90 TYR A CA 1
ATOM 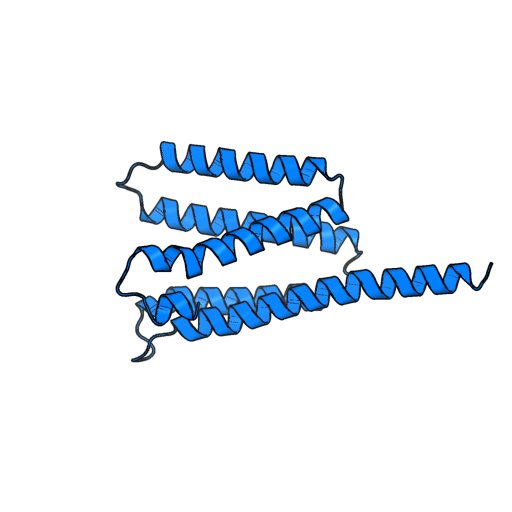729 C C . TYR A 1 90 ? -11.577 4.597 14.320 1.00 93.62 90 TYR A C 1
ATOM 731 O O . TYR A 1 90 ? -12.288 4.623 15.323 1.00 93.62 90 TYR A O 1
ATOM 739 N N . THR A 1 91 ? -10.397 3.973 14.319 1.00 93.38 91 THR A N 1
ATOM 740 C CA . THR A 1 91 ? -9.843 3.252 15.476 1.00 93.38 91 THR A CA 1
ATOM 741 C C . THR A 1 91 ? -9.137 4.158 16.492 1.00 93.38 91 THR A C 1
ATOM 743 O O . THR A 1 91 ? -8.492 3.651 17.412 1.00 93.38 91 THR A O 1
ATOM 746 N N . LYS A 1 92 ? -9.255 5.489 16.367 1.00 93.62 92 LYS A N 1
ATOM 747 C CA . LYS A 1 92 ? -8.624 6.488 17.248 1.00 93.62 92 LYS A CA 1
ATOM 748 C C . LYS A 1 92 ? -7.114 6.273 17.393 1.00 93.62 92 LYS A C 1
ATOM 750 O O . LYS A 1 92 ? -6.584 6.279 18.502 1.00 93.62 92 LYS A O 1
ATOM 755 N N . TRP A 1 93 ? -6.425 6.044 16.275 1.00 93.25 93 TRP A N 1
ATOM 756 C CA . TRP A 1 93 ? -4.969 5.846 16.210 1.00 93.25 93 TRP A CA 1
ATOM 757 C C . TRP A 1 93 ? -4.440 4.608 16.947 1.00 93.25 93 TRP A C 1
ATOM 759 O O . TRP A 1 93 ? -3.228 4.446 17.134 1.00 93.25 93 TRP A O 1
ATOM 769 N N . LYS A 1 94 ? -5.325 3.692 17.351 1.00 92.25 94 LYS A N 1
ATOM 770 C CA . LYS A 1 94 ? -4.951 2.440 18.010 1.00 92.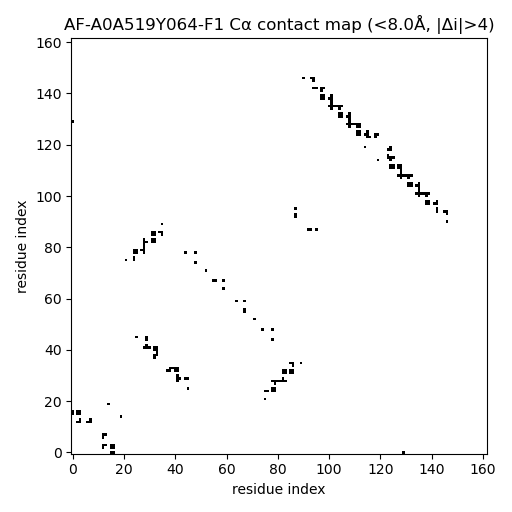25 94 LYS A CA 1
ATOM 771 C C . LYS A 1 94 ? -3.942 1.683 17.158 1.00 92.25 94 LYS A C 1
ATOM 773 O O . LYS A 1 94 ? -4.209 1.380 16.007 1.00 92.25 94 LYS A O 1
ATOM 778 N N . ALA A 1 95 ? -2.796 1.340 17.745 1.00 93.81 95 ALA A N 1
ATOM 779 C CA . ALA A 1 95 ? -1.728 0.605 17.063 1.00 93.81 95 ALA A CA 1
ATOM 780 C C . ALA A 1 95 ? -1.160 1.317 15.807 1.00 93.81 95 ALA A C 1
ATOM 782 O O . ALA A 1 95 ? -0.480 0.677 15.007 1.00 93.81 95 ALA A O 1
ATOM 783 N N . GLY A 1 96 ? -1.351 2.638 15.667 1.00 94.19 96 GLY A N 1
ATOM 784 C CA . GLY A 1 96 ? -0.943 3.415 14.487 1.00 94.19 96 GLY A CA 1
ATOM 785 C C . GLY A 1 96 ? 0.549 3.380 14.148 1.00 94.19 96 GLY A C 1
ATOM 786 O O . GLY A 1 96 ? 0.912 3.540 12.986 1.00 94.19 96 GLY A O 1
ATOM 787 N N . LYS A 1 97 ? 1.422 3.067 15.117 1.00 96.44 97 LYS A N 1
ATOM 788 C CA . LYS A 1 97 ? 2.855 2.838 14.861 1.00 96.44 97 LYS A CA 1
ATOM 789 C C . LYS A 1 97 ? 3.107 1.787 13.773 1.00 96.44 97 LYS A C 1
ATOM 791 O O . LYS A 1 97 ? 4.047 1.927 13.003 1.00 96.44 97 LYS A O 1
ATOM 796 N N . TRP A 1 98 ? 2.244 0.773 13.673 1.00 97.06 98 TRP A N 1
ATOM 797 C CA . TRP A 1 98 ? 2.359 -0.274 12.658 1.00 97.06 98 TRP A CA 1
ATOM 798 C C . TRP A 1 98 ? 2.029 0.233 11.256 1.00 97.06 98 TRP A C 1
ATOM 800 O O . TRP A 1 98 ? 2.697 -0.165 10.309 1.00 97.06 98 TRP A O 1
ATOM 810 N N . VAL A 1 99 ? 1.082 1.168 11.132 1.00 96.31 99 VAL A N 1
ATOM 811 C CA . VAL A 1 99 ? 0.833 1.880 9.869 1.00 96.31 99 VAL A CA 1
ATOM 812 C C . VAL A 1 99 ? 2.057 2.722 9.499 1.00 96.31 99 VAL A C 1
ATOM 814 O O . VAL A 1 99 ? 2.511 2.669 8.363 1.00 96.31 99 VAL A O 1
ATOM 817 N N . GLY A 1 100 ? 2.660 3.427 10.464 1.00 96.31 100 GLY A N 1
ATOM 818 C CA . GLY A 1 100 ? 3.897 4.188 10.243 1.00 96.31 100 GLY A CA 1
ATOM 819 C C . GLY A 1 100 ? 5.067 3.321 9.759 1.00 96.31 100 GLY A C 1
ATOM 820 O O . GLY A 1 100 ? 5.716 3.659 8.771 1.00 96.31 100 GLY A O 1
ATOM 821 N N . TYR A 1 101 ? 5.302 2.170 10.398 1.00 97.69 1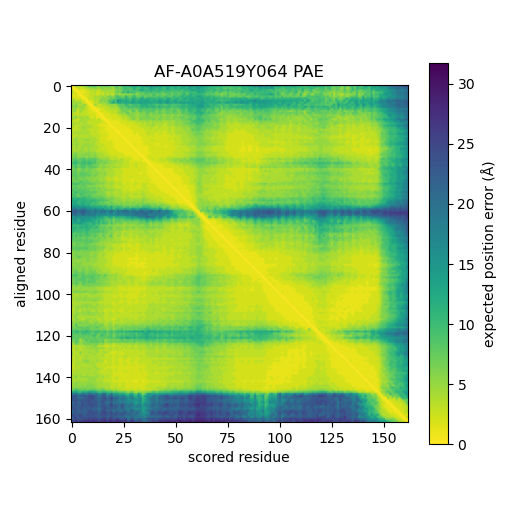01 TYR A N 1
ATOM 822 C CA . TYR A 1 101 ? 6.323 1.213 9.955 1.00 97.69 101 TYR A CA 1
ATOM 823 C C . TYR A 1 101 ? 6.023 0.639 8.569 1.00 97.69 101 TYR A C 1
ATOM 825 O O . TYR A 1 101 ? 6.943 0.505 7.764 1.00 97.69 101 TYR A O 1
ATOM 833 N N . ALA A 1 102 ? 4.753 0.357 8.261 1.00 96.00 102 ALA A N 1
ATOM 834 C CA . ALA A 1 102 ? 4.355 -0.106 6.938 1.00 96.00 102 ALA A CA 1
ATOM 835 C C . ALA A 1 102 ? 4.635 0.945 5.854 1.00 96.00 102 ALA A C 1
ATOM 837 O O . ALA A 1 102 ? 5.181 0.603 4.809 1.00 96.00 102 ALA A O 1
ATOM 838 N N . LEU A 1 103 ? 4.323 2.219 6.113 1.00 94.94 103 LEU A N 1
ATOM 839 C CA . LEU A 1 103 ? 4.594 3.320 5.184 1.00 94.94 103 LEU A CA 1
ATOM 840 C C . LEU A 1 103 ? 6.091 3.526 4.961 1.00 94.94 103 LEU A C 1
ATOM 842 O O . LEU A 1 103 ? 6.518 3.678 3.819 1.00 94.94 103 LEU A O 1
ATOM 846 N N . LEU A 1 104 ? 6.891 3.485 6.029 1.00 96.69 104 LEU A N 1
ATOM 847 C CA . LEU A 1 104 ? 8.344 3.589 5.925 1.00 96.69 104 LEU A CA 1
ATOM 848 C C . LEU A 1 104 ? 8.926 2.429 5.106 1.00 96.69 104 LEU A C 1
ATOM 850 O O . LEU A 1 104 ? 9.705 2.655 4.183 1.00 96.69 104 LEU A O 1
ATOM 854 N N . ALA A 1 105 ? 8.518 1.193 5.406 1.00 96.69 105 ALA A N 1
ATOM 855 C CA . ALA A 1 105 ? 8.951 0.018 4.659 1.00 96.69 105 ALA A CA 1
ATOM 856 C C . ALA A 1 105 ? 8.519 0.097 3.186 1.00 96.69 105 ALA A C 1
ATOM 858 O O . ALA A 1 105 ? 9.324 -0.161 2.299 1.00 96.69 105 ALA A O 1
ATOM 859 N N . PHE A 1 106 ? 7.287 0.523 2.901 1.00 92.88 106 PHE A N 1
ATOM 860 C CA . PHE A 1 106 ? 6.806 0.685 1.530 1.00 92.88 106 PHE A CA 1
ATOM 861 C C . PHE A 1 106 ? 7.559 1.781 0.762 1.00 92.88 106 PHE A C 1
ATOM 863 O O . PHE A 1 106 ? 7.896 1.585 -0.405 1.00 92.88 106 PHE A O 1
ATOM 870 N N . ALA A 1 107 ? 7.882 2.904 1.408 1.00 93.50 107 ALA A N 1
ATOM 871 C CA . ALA A 1 107 ? 8.698 3.956 0.804 1.00 93.50 107 ALA A CA 1
ATOM 872 C C . ALA A 1 107 ? 10.096 3.436 0.434 1.00 93.50 107 ALA A C 1
ATOM 874 O O . ALA A 1 107 ? 10.560 3.662 -0.682 1.00 93.50 107 ALA A O 1
ATOM 875 N N . LEU A 1 108 ? 10.737 2.671 1.326 1.00 95.12 108 LEU A N 1
ATOM 876 C CA . LEU A 1 108 ? 12.012 2.007 1.035 1.00 95.12 108 LEU A CA 1
ATOM 877 C C . LEU A 1 108 ? 11.879 1.002 -0.112 1.00 95.12 108 LEU A C 1
ATOM 879 O O . LEU A 1 108 ? 12.713 1.003 -1.017 1.00 95.12 108 LEU A O 1
ATOM 883 N N . ALA A 1 109 ? 10.814 0.194 -0.125 1.00 93.06 109 ALA A N 1
ATOM 884 C CA . ALA A 1 109 ? 10.539 -0.723 -1.225 1.00 93.06 109 ALA A CA 1
ATOM 885 C C . ALA A 1 109 ? 10.495 0.038 -2.557 1.00 93.06 109 ALA A C 1
ATOM 887 O O . ALA A 1 109 ? 11.218 -0.317 -3.491 1.00 93.06 109 ALA A O 1
ATOM 888 N N . LEU A 1 110 ? 9.694 1.106 -2.641 1.00 90.31 110 LEU A N 1
ATOM 889 C CA . LEU A 1 110 ? 9.535 1.903 -3.857 1.00 90.31 110 LEU A CA 1
ATOM 890 C C . LEU A 1 110 ? 10.861 2.521 -4.314 1.00 90.31 110 LEU A C 1
ATOM 892 O O . LEU A 1 110 ? 11.171 2.468 -5.505 1.00 90.31 110 LEU A O 1
ATOM 896 N N . THR A 1 111 ? 11.675 3.023 -3.382 1.00 92.12 111 THR A N 1
ATOM 897 C CA . THR A 1 111 ? 13.034 3.497 -3.676 1.00 92.12 111 THR A CA 1
ATOM 898 C C . THR A 1 111 ? 13.858 2.406 -4.352 1.00 92.12 111 THR A C 1
ATOM 900 O O . THR A 1 111 ? 14.409 2.645 -5.423 1.00 92.12 111 THR A O 1
ATOM 903 N N . PHE A 1 112 ? 13.884 1.186 -3.811 1.00 92.75 112 PHE A N 1
ATOM 904 C CA . PHE A 1 112 ? 14.624 0.075 -4.420 1.00 92.75 112 PHE A CA 1
ATOM 905 C C . PHE A 1 112 ? 14.025 -0.425 -5.736 1.00 92.75 112 PHE A C 1
ATOM 907 O O . PHE A 1 112 ? 14.752 -0.968 -6.565 1.00 92.75 112 PHE A O 1
ATOM 914 N N . ARG A 1 113 ? 12.725 -0.229 -5.976 1.00 89.44 113 ARG A N 1
ATOM 915 C CA . ARG A 1 113 ? 12.104 -0.512 -7.277 1.00 89.44 113 ARG A CA 1
ATOM 916 C C . ARG A 1 113 ? 12.530 0.486 -8.348 1.00 89.44 113 ARG A C 1
ATOM 918 O O . ARG A 1 113 ? 12.704 0.088 -9.496 1.00 89.44 113 ARG A O 1
ATOM 925 N N . ILE A 1 114 ? 12.674 1.761 -7.992 1.00 87.44 114 ILE A N 1
ATOM 926 C CA . ILE A 1 114 ? 13.143 2.808 -8.910 1.00 87.44 114 ILE A CA 1
ATOM 927 C C . ILE A 1 114 ? 14.650 2.662 -9.149 1.00 87.44 114 ILE A C 1
ATOM 929 O O . ILE A 1 114 ? 15.082 2.657 -10.302 1.00 87.44 114 ILE A O 1
ATOM 933 N N . ALA A 1 115 ? 15.421 2.474 -8.073 1.00 89.94 115 ALA A N 1
ATOM 934 C CA . ALA A 1 115 ? 16.874 2.318 -8.105 1.00 89.94 115 ALA A CA 1
ATOM 935 C C . ALA A 1 115 ? 17.345 1.060 -8.849 1.00 89.94 115 ALA A C 1
ATOM 937 O O . ALA A 1 115 ? 18.504 0.986 -9.244 1.00 89.94 115 ALA A O 1
ATOM 938 N N . ASP A 1 116 ? 16.447 0.108 -9.118 1.00 87.44 116 ASP A N 1
ATOM 939 C CA . ASP A 1 116 ? 16.759 -1.096 -9.893 1.00 87.44 116 ASP A CA 1
ATOM 940 C C . ASP A 1 116 ? 17.261 -0.754 -11.305 1.00 87.44 116 ASP A C 1
ATOM 942 O O . ASP A 1 116 ? 18.089 -1.461 -11.864 1.00 87.44 116 ASP A O 1
ATOM 946 N N . LYS A 1 117 ? 16.822 0.389 -11.852 1.00 86.69 117 LYS A N 1
ATOM 947 C CA . LYS A 1 117 ? 17.282 0.918 -13.146 1.00 86.69 117 LYS A CA 1
ATOM 948 C C . LYS A 1 117 ? 18.648 1.601 -13.088 1.00 86.69 117 LYS A C 1
ATOM 950 O O . LYS A 1 117 ? 19.189 1.947 -14.131 1.00 86.69 117 LYS A O 1
ATOM 955 N N . TRP A 1 118 ? 19.149 1.888 -11.892 1.00 90.12 118 TRP A N 1
ATOM 956 C CA . TRP A 1 118 ? 20.412 2.597 -11.680 1.00 90.12 118 TRP A CA 1
ATOM 957 C C . TRP A 1 118 ? 21.585 1.645 -11.459 1.00 90.12 118 TRP A C 1
ATOM 959 O O . TRP A 1 118 ? 22.699 2.113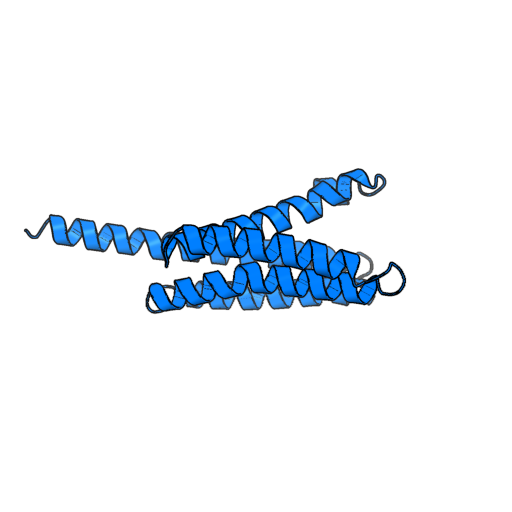 -11.253 1.00 90.12 118 TRP A O 1
ATOM 969 N N . GLU A 1 119 ? 21.328 0.332 -11.475 1.00 87.88 119 GLU A N 1
ATOM 970 C CA . GLU A 1 119 ? 22.349 -0.719 -11.419 1.00 87.88 119 GLU A CA 1
ATOM 971 C C . GLU A 1 119 ? 23.339 -0.557 -10.249 1.00 87.88 119 GLU A C 1
ATOM 973 O O . GLU A 1 119 ? 24.513 -0.899 -10.348 1.00 87.88 119 GLU A O 1
ATOM 978 N N . TRP A 1 120 ? 22.862 -0.065 -9.095 1.00 86.44 120 TRP A N 1
ATOM 979 C CA . TRP A 1 120 ? 23.681 0.101 -7.882 1.00 86.44 120 TRP A CA 1
ATOM 980 C C . TRP A 1 120 ? 24.330 -1.203 -7.402 1.00 86.44 120 TRP A C 1
ATOM 982 O O . TRP A 1 120 ? 25.354 -1.178 -6.723 1.00 86.44 120 TRP A O 1
ATOM 992 N N . LEU A 1 121 ? 23.715 -2.338 -7.733 1.00 87.88 121 LEU A N 1
ATOM 993 C CA . LEU A 1 121 ? 24.204 -3.680 -7.453 1.00 87.88 121 LEU A CA 1
ATOM 994 C C . LEU A 1 121 ? 24.206 -4.481 -8.754 1.00 87.88 121 LEU A C 1
ATOM 996 O O . LEU A 1 121 ? 23.249 -4.411 -9.523 1.00 87.88 121 LEU A O 1
ATOM 1000 N N . SER A 1 122 ? 25.227 -5.318 -8.947 1.00 86.75 122 SER A N 1
ATOM 1001 C CA . SER A 1 122 ? 25.382 -6.168 -10.141 1.00 86.75 122 SER A CA 1
ATOM 1002 C C . SER A 1 122 ? 24.243 -7.173 -10.348 1.00 86.75 122 SER A C 1
ATOM 1004 O O . SER A 1 122 ? 24.031 -7.653 -11.457 1.00 86.75 122 SER A O 1
ATOM 1006 N N . PHE A 1 123 ? 23.496 -7.485 -9.290 1.00 86.81 123 PHE A N 1
ATOM 10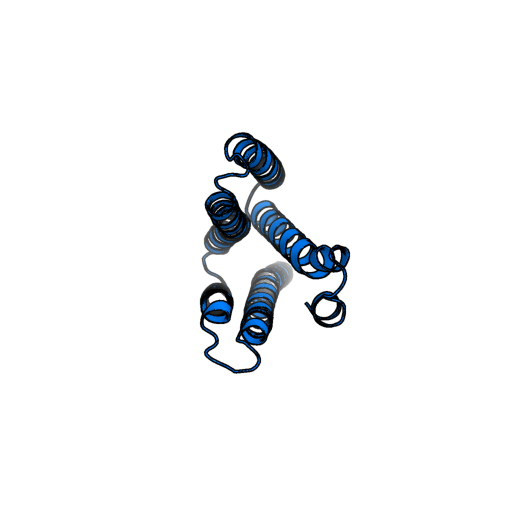07 C CA . PHE A 1 123 ? 22.330 -8.368 -9.314 1.00 86.81 123 PHE A CA 1
ATOM 1008 C C . PHE A 1 123 ? 20.992 -7.616 -9.163 1.00 86.81 123 PHE A C 1
ATOM 1010 O O . PHE A 1 123 ? 19.942 -8.250 -9.053 1.00 86.81 123 PHE A O 1
ATOM 1017 N N . GLY A 1 124 ? 21.024 -6.278 -9.177 1.00 90.38 124 GLY A N 1
ATOM 1018 C CA . GLY A 1 124 ? 19.857 -5.405 -9.039 1.00 90.38 124 GLY A CA 1
ATOM 1019 C C . GLY A 1 124 ? 19.405 -5.173 -7.594 1.00 90.38 124 GLY A C 1
ATOM 1020 O O . GLY A 1 124 ? 19.836 -5.839 -6.651 1.00 90.38 124 GLY A O 1
ATOM 1021 N N . THR A 1 125 ? 18.501 -4.213 -7.409 1.00 93.19 125 THR A N 1
ATOM 1022 C CA . THR A 1 125 ? 17.879 -3.894 -6.109 1.00 93.19 125 THR A CA 1
ATOM 1023 C C . THR A 1 125 ? 16.456 -4.443 -6.002 1.00 93.19 125 THR A C 1
ATOM 1025 O O . THR A 1 125 ? 15.812 -4.309 -4.962 1.00 93.19 125 THR A O 1
ATOM 1028 N N . HIS A 1 126 ? 15.951 -5.114 -7.041 1.00 89.94 126 HIS A N 1
ATOM 1029 C CA . HIS A 1 126 ? 14.583 -5.624 -7.092 1.00 89.94 126 HIS A CA 1
ATOM 1030 C C . HIS A 1 126 ? 14.215 -6.592 -5.958 1.00 89.94 126 HIS A C 1
ATOM 1032 O O . HIS A 1 126 ? 13.066 -6.626 -5.516 1.00 89.94 126 HIS A O 1
ATOM 1038 N N . PHE A 1 127 ? 15.168 -7.371 -5.445 1.00 91.69 127 PHE A N 1
ATOM 1039 C CA . PHE A 1 127 ? 14.909 -8.243 -4.298 1.00 91.69 127 PHE A CA 1
ATOM 1040 C C . PHE A 1 127 ? 14.528 -7.436 -3.042 1.00 91.69 127 PHE A C 1
ATOM 1042 O O . PHE A 1 127 ? 13.640 -7.856 -2.303 1.00 91.69 127 PHE A O 1
ATOM 1049 N N . LEU A 1 128 ? 15.109 -6.242 -2.847 1.00 93.69 128 LEU A N 1
ATOM 1050 C CA . LEU A 1 128 ? 14.795 -5.355 -1.722 1.00 93.69 128 LEU A CA 1
ATOM 1051 C C . LEU A 1 128 ? 13.376 -4.797 -1.826 1.00 93.69 128 LEU A C 1
ATOM 1053 O O . LEU A 1 128 ? 12.712 -4.658 -0.803 1.00 93.69 128 LEU A O 1
ATOM 1057 N N . TRP A 1 129 ? 12.871 -4.551 -3.040 1.00 92.62 129 TRP A N 1
ATOM 1058 C CA . TRP A 1 129 ? 11.454 -4.227 -3.244 1.00 92.62 129 TRP A CA 1
ATOM 1059 C C . TRP A 1 129 ? 10.548 -5.317 -2.647 1.00 92.62 129 TRP A C 1
ATOM 1061 O O . TRP A 1 129 ? 9.621 -5.003 -1.901 1.00 92.62 129 TRP A O 1
ATOM 1071 N N . HIS A 1 130 ? 10.852 -6.597 -2.896 1.00 92.12 130 HIS A N 1
ATOM 1072 C CA . HIS A 1 130 ? 10.083 -7.711 -2.325 1.00 92.12 130 HIS A CA 1
ATOM 1073 C C . HIS A 1 130 ? 10.290 -7.847 -0.813 1.00 92.12 130 HIS A C 1
ATOM 1075 O O . HIS A 1 130 ? 9.315 -8.034 -0.087 1.00 92.12 130 HIS A O 1
ATOM 1081 N N . SER A 1 131 ? 11.523 -7.710 -0.314 1.00 95.31 131 SER A N 1
ATOM 1082 C CA . SER A 1 131 ? 11.824 -7.809 1.122 1.00 95.31 131 SER A CA 1
ATOM 1083 C C . SER A 1 131 ? 11.118 -6.725 1.939 1.00 95.31 131 SER A C 1
ATOM 1085 O O . SER A 1 131 ? 10.428 -7.029 2.913 1.00 95.31 131 SER A O 1
ATOM 1087 N N . PHE A 1 132 ? 11.231 -5.461 1.531 1.00 96.12 132 PHE A N 1
ATOM 1088 C CA . PHE A 1 132 ? 10.554 -4.357 2.209 1.00 96.12 132 PHE A CA 1
ATOM 1089 C C . PHE A 1 132 ? 9.034 -4.392 1.999 1.00 96.12 132 PHE A C 1
ATOM 1091 O O . PHE A 1 132 ? 8.289 -4.060 2.921 1.00 96.12 132 PHE A O 1
ATOM 1098 N N . GLY A 1 133 ? 8.553 -4.872 0.847 1.00 93.25 133 GLY A N 1
ATOM 1099 C CA . GLY A 1 133 ? 7.129 -5.136 0.621 1.00 93.25 133 GLY A CA 1
ATOM 1100 C C . GLY A 1 133 ? 6.556 -6.191 1.576 1.00 93.25 133 GLY A C 1
ATOM 1101 O O . GLY A 1 133 ? 5.461 -6.012 2.118 1.00 93.25 133 GLY A O 1
ATOM 1102 N N . ALA A 1 134 ? 7.312 -7.257 1.858 1.00 94.06 134 ALA A N 1
ATOM 1103 C CA . ALA A 1 134 ? 6.935 -8.270 2.844 1.00 94.06 134 ALA A CA 1
ATOM 1104 C C . ALA A 1 134 ? 6.886 -7.692 4.269 1.00 94.06 134 ALA A C 1
ATOM 1106 O O . ALA A 1 134 ? 5.925 -7.945 4.996 1.00 94.06 134 ALA A O 1
ATOM 1107 N N . ILE A 1 135 ? 7.863 -6.857 4.647 1.00 97.00 135 ILE A N 1
ATOM 1108 C CA . ILE A 1 135 ? 7.867 -6.147 5.939 1.00 97.00 135 ILE A CA 1
ATOM 1109 C C . ILE A 1 135 ? 6.640 -5.235 6.060 1.00 97.00 135 ILE A C 1
ATOM 1111 O O . ILE A 1 135 ? 5.937 -5.288 7.069 1.00 97.00 135 ILE A O 1
ATOM 1115 N N . ALA A 1 136 ? 6.339 -4.441 5.028 1.00 95.50 136 ALA A N 1
ATOM 1116 C CA . ALA A 1 136 ? 5.168 -3.566 5.022 1.00 95.50 136 ALA A CA 1
ATOM 1117 C C . ALA A 1 136 ? 3.867 -4.363 5.206 1.00 95.50 136 ALA A C 1
ATOM 1119 O O . ALA A 1 136 ? 3.020 -4.008 6.028 1.00 95.50 136 ALA A O 1
ATOM 1120 N N . THR A 1 137 ? 3.746 -5.487 4.498 1.00 93.38 137 THR A N 1
ATOM 1121 C CA . THR A 1 137 ? 2.598 -6.396 4.595 1.00 93.38 137 THR A CA 1
ATOM 1122 C C . THR A 1 137 ? 2.463 -6.993 5.998 1.00 93.38 137 THR A C 1
ATOM 1124 O O . THR A 1 137 ? 1.376 -6.970 6.575 1.00 93.38 137 THR A O 1
ATOM 1127 N N . TYR A 1 138 ? 3.565 -7.459 6.595 1.00 95.81 138 TYR A N 1
ATOM 1128 C CA . TYR A 1 138 ? 3.589 -7.946 7.977 1.00 95.81 138 TYR A CA 1
ATOM 1129 C C . TYR A 1 138 ? 3.119 -6.877 8.973 1.00 95.81 138 TYR A C 1
ATOM 1131 O O . TYR A 1 138 ? 2.275 -7.149 9.829 1.00 95.81 138 TYR A O 1
ATOM 1139 N N . CYS A 1 139 ? 3.609 -5.640 8.839 1.00 96.81 139 CYS A N 1
ATOM 1140 C CA . CYS A 1 139 ? 3.179 -4.531 9.685 1.00 96.81 139 CYS A CA 1
ATOM 1141 C C . CYS A 1 139 ? 1.668 -4.278 9.580 1.00 96.81 139 CYS A C 1
ATOM 1143 O O . CYS A 1 139 ? 1.014 -4.083 10.606 1.00 96.81 139 CYS A O 1
ATOM 1145 N N . MET A 1 140 ? 1.097 -4.339 8.374 1.00 95.62 140 MET A N 1
ATOM 1146 C CA . MET A 1 140 ? -0.346 -4.175 8.169 1.00 95.62 140 MET A CA 1
ATOM 1147 C C . MET A 1 140 ? -1.168 -5.323 8.765 1.00 95.62 140 MET A C 1
ATOM 1149 O O . MET A 1 140 ? -2.193 -5.067 9.395 1.00 95.62 140 MET A O 1
ATOM 1153 N N . PHE A 1 141 ? -0.718 -6.574 8.649 1.00 94.38 141 PHE A N 1
ATOM 1154 C CA . PHE A 1 141 ? -1.385 -7.694 9.321 1.00 94.38 141 PHE A CA 1
ATOM 1155 C C . PHE A 1 141 ? -1.347 -7.554 10.841 1.00 94.38 141 PHE A C 1
ATOM 1157 O O . PHE A 1 141 ? -2.361 -7.766 11.505 1.00 94.38 141 PHE A O 1
ATOM 1164 N N . ASN A 1 142 ? -0.216 -7.128 11.404 1.00 94.88 142 ASN A N 1
ATOM 1165 C CA . ASN A 1 142 ? -0.122 -6.912 12.844 1.00 94.88 142 ASN A CA 1
ATOM 1166 C C . ASN A 1 142 ? -0.995 -5.734 13.312 1.00 94.88 142 ASN A C 1
ATOM 1168 O O . ASN A 1 142 ? -1.594 -5.776 14.387 1.00 94.88 142 ASN A O 1
ATOM 1172 N N . TYR A 1 143 ? -1.123 -4.693 12.487 1.00 95.19 143 TYR A N 1
ATOM 1173 C CA . TYR A 1 143 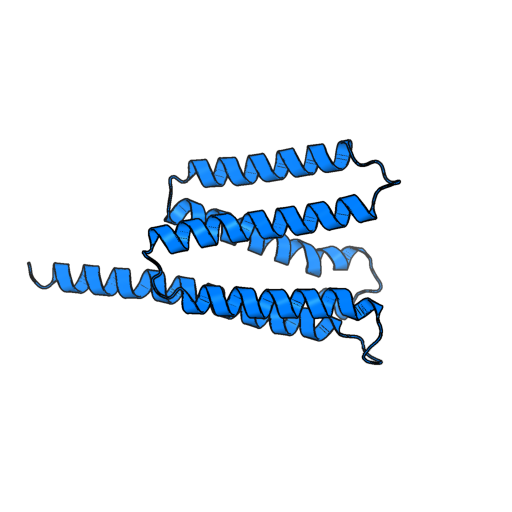? -2.072 -3.609 12.720 1.00 95.19 143 TYR A CA 1
ATOM 1174 C C . TYR A 1 143 ? -3.519 -4.127 12.784 1.00 95.19 143 TYR A C 1
ATOM 1176 O O . TYR A 1 143 ? -4.236 -3.815 13.739 1.00 95.19 143 TYR A O 1
ATOM 1184 N N . ILE A 1 144 ? -3.933 -4.970 11.831 1.00 93.75 144 ILE A N 1
ATOM 1185 C CA . ILE A 1 144 ? -5.258 -5.615 11.830 1.00 93.75 144 ILE A CA 1
ATOM 1186 C C . ILE A 1 144 ? -5.449 -6.465 13.092 1.00 93.75 144 ILE A C 1
ATOM 1188 O O . ILE A 1 144 ? -6.432 -6.295 13.812 1.00 93.75 144 ILE A O 1
ATOM 1192 N N . TYR A 1 145 ? -4.484 -7.327 13.410 1.00 92.81 145 TYR A N 1
ATOM 1193 C CA . TYR A 1 145 ? -4.537 -8.191 14.588 1.00 92.81 145 TYR A CA 1
ATOM 1194 C C . TYR A 1 145 ? -4.736 -7.383 15.879 1.00 92.81 145 TYR A C 1
ATOM 1196 O O . TYR A 1 145 ? -5.676 -7.617 16.638 1.00 92.81 145 TYR A O 1
ATOM 1204 N N . LEU A 1 146 ? -3.912 -6.359 16.109 1.00 92.44 146 LEU A N 1
ATOM 1205 C CA . LEU A 1 146 ? -3.973 -5.548 17.329 1.00 92.44 146 LEU A CA 1
ATOM 1206 C C . LEU A 1 146 ? -5.224 -4.663 17.407 1.00 92.44 146 LEU A C 1
ATOM 1208 O O . LEU A 1 146 ? -5.692 -4.350 18.510 1.00 92.44 146 LEU A O 1
ATOM 1212 N N . THR A 1 147 ? -5.769 -4.239 16.265 1.00 90.62 147 THR A N 1
ATOM 1213 C CA . THR A 1 147 ? -7.010 -3.453 16.219 1.00 90.62 147 THR A CA 1
ATOM 1214 C C . THR A 1 147 ? -8.240 -4.311 16.498 1.00 90.62 147 THR A C 1
ATOM 1216 O O . THR A 1 147 ? -9.107 -3.845 17.242 1.00 90.62 147 THR A O 1
ATOM 1219 N N . GLN A 1 148 ? -8.274 -5.568 16.053 1.00 84.94 148 GLN A N 1
ATOM 1220 C CA . GLN A 1 148 ? -9.352 -6.510 16.371 1.00 84.94 148 GLN A CA 1
ATOM 1221 C C . GLN A 1 148 ? -9.256 -7.073 17.803 1.00 84.94 148 GLN A C 1
ATOM 1223 O O . GLN A 1 148 ? -10.229 -7.011 18.556 1.00 84.94 148 GLN A O 1
ATOM 1228 N N . HIS A 1 149 ? -8.080 -7.541 18.237 1.00 69.00 149 HIS A N 1
ATOM 1229 C CA . HIS A 1 149 ? -7.951 -8.327 19.474 1.00 69.00 149 HIS A CA 1
ATOM 1230 C C . HIS A 1 149 ? -8.226 -7.521 20.752 1.00 69.00 149 HIS A C 1
ATOM 1232 O O . HIS A 1 149 ? -9.011 -7.950 21.595 1.00 69.00 149 HIS A O 1
ATOM 1238 N N . LYS A 1 150 ? -7.693 -6.292 20.882 1.00 58.06 150 LYS A N 1
ATOM 1239 C CA . LYS A 1 150 ? -8.032 -5.469 22.065 1.00 58.06 150 LYS A CA 1
ATOM 1240 C C . LYS A 1 150 ? -9.500 -5.022 22.073 1.00 58.06 150 LYS A C 1
ATOM 1242 O O . LYS A 1 150 ? -9.999 -4.617 23.111 1.00 58.06 150 LYS A O 1
ATOM 1247 N N . GLY A 1 151 ? -10.170 -5.014 20.912 1.00 59.41 151 GLY A N 1
ATOM 1248 C CA . GLY A 1 151 ? -11.605 -4.715 20.842 1.00 59.41 151 GLY A CA 1
ATOM 1249 C C . GLY A 1 151 ? -12.432 -5.856 21.434 1.00 59.41 151 GLY A C 1
ATOM 1250 O O . GLY A 1 151 ? -13.327 -5.610 22.237 1.00 59.41 151 GLY A O 1
ATOM 1251 N N . ALA A 1 152 ? -12.060 -7.095 21.104 1.00 60.75 152 ALA A N 1
ATOM 1252 C CA . ALA A 1 152 ? -12.672 -8.303 21.647 1.00 60.75 152 ALA A CA 1
ATOM 1253 C C . ALA A 1 152 ? -12.404 -8.485 23.153 1.00 60.75 152 ALA A C 1
ATOM 1255 O O . ALA A 1 152 ? -13.333 -8.784 23.894 1.00 60.75 152 ALA A O 1
ATOM 1256 N N . GLU A 1 153 ? -11.179 -8.241 23.633 1.00 59.47 153 GLU A N 1
ATOM 1257 C CA . GLU A 1 153 ? -10.861 -8.307 25.072 1.00 59.47 153 GLU A CA 1
ATOM 1258 C C . GLU A 1 153 ? -11.630 -7.271 25.902 1.00 59.47 153 GLU A C 1
ATOM 1260 O O . GLU A 1 153 ? -12.154 -7.600 26.964 1.00 59.47 153 GLU A O 1
ATOM 1265 N N . LEU A 1 154 ? -11.747 -6.028 25.420 1.0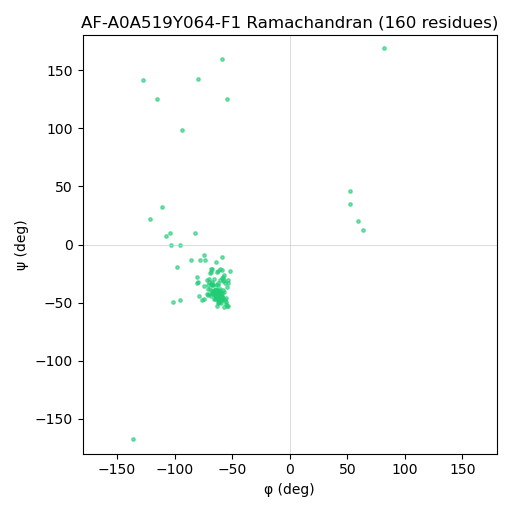0 59.50 154 LEU A N 1
ATOM 1266 C CA . LEU A 1 154 ? -12.537 -4.988 26.093 1.00 59.50 154 LEU A CA 1
ATOM 1267 C C . LEU A 1 154 ? -14.029 -5.348 26.145 1.00 59.50 154 LEU A C 1
ATOM 1269 O O . LEU A 1 154 ? -14.665 -5.170 27.182 1.00 59.50 154 LEU A O 1
ATOM 1273 N N . ALA A 1 155 ? -14.581 -5.887 25.054 1.00 59.53 155 ALA A N 1
ATOM 1274 C CA . ALA A 1 155 ? -15.968 -6.347 25.015 1.00 59.53 155 ALA A CA 1
ATOM 1275 C C . ALA A 1 155 ? -16.208 -7.538 25.962 1.00 59.53 155 ALA A C 1
ATOM 1277 O O . ALA A 1 155 ? -17.191 -7.549 26.701 1.00 59.53 155 ALA A O 1
ATOM 1278 N N . ALA A 1 156 ? -15.284 -8.502 25.992 1.00 67.81 156 ALA A N 1
ATOM 1279 C CA . ALA A 1 156 ? -15.358 -9.667 26.869 1.00 67.81 156 ALA A CA 1
ATOM 1280 C C . ALA A 1 156 ? -15.234 -9.297 28.356 1.00 67.81 156 ALA A C 1
ATOM 1282 O O . ALA A 1 156 ? -15.946 -9.862 29.181 1.00 67.81 156 ALA A O 1
ATOM 1283 N N . ASN A 1 157 ? -14.372 -8.339 28.708 1.00 64.88 157 ASN A N 1
ATOM 1284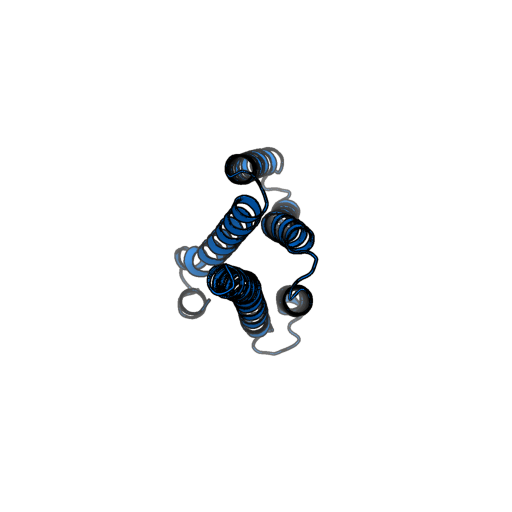 C CA . ASN A 1 157 ? -14.234 -7.868 30.088 1.00 64.88 157 ASN A CA 1
ATOM 1285 C C . ASN A 1 157 ? -15.463 -7.081 30.556 1.00 64.88 157 ASN A C 1
ATOM 1287 O O . ASN A 1 157 ? -15.898 -7.266 31.688 1.00 64.88 157 ASN A O 1
ATOM 1291 N N . ASN A 1 158 ? -16.068 -6.260 29.694 1.00 66.50 158 ASN A N 1
ATOM 1292 C CA . ASN A 1 158 ? -17.315 -5.572 30.033 1.00 66.50 158 ASN A CA 1
ATOM 1293 C C . ASN A 1 158 ? -18.475 -6.554 30.240 1.00 66.50 158 ASN A C 1
ATOM 1295 O O . ASN A 1 158 ? -19.244 -6.373 31.172 1.00 66.50 158 ASN A O 1
ATOM 1299 N N . ALA A 1 159 ? -18.572 -7.616 29.435 1.00 68.62 159 ALA A N 1
ATOM 1300 C CA . ALA A 1 159 ? -19.611 -8.636 29.588 1.00 68.62 159 ALA A CA 1
ATOM 1301 C C . ALA A 1 159 ? -19.470 -9.493 30.863 1.00 68.62 159 ALA A C 1
ATOM 1303 O O . ALA A 1 159 ? -20.447 -10.091 31.291 1.00 68.62 159 ALA A O 1
ATOM 1304 N N . ARG A 1 160 ? -18.274 -9.572 31.466 1.00 70.88 160 ARG A N 1
ATOM 1305 C CA . ARG A 1 160 ? -18.046 -10.273 32.748 1.00 70.88 160 ARG A CA 1
ATOM 1306 C C . ARG A 1 160 ? -18.331 -9.413 33.983 1.00 70.88 160 ARG A C 1
ATOM 1308 O O . ARG A 1 160 ? -18.366 -9.954 35.081 1.00 70.88 160 ARG A O 1
ATOM 1315 N N . ASN A 1 161 ? -18.473 -8.100 33.810 1.00 63.75 161 ASN A N 1
ATOM 1316 C CA . ASN A 1 161 ? -18.669 -7.129 34.892 1.00 63.75 161 ASN A CA 1
ATOM 1317 C C . ASN A 1 161 ? -20.128 -6.632 34.999 1.00 63.75 161 ASN A C 1
ATOM 1319 O O . ASN A 1 161 ? -20.382 -5.664 35.717 1.00 63.75 161 ASN A O 1
ATOM 1323 N N . ILE A 1 162 ? -21.055 -7.257 34.265 1.00 58.56 162 ILE A N 1
ATOM 1324 C CA . ILE A 1 162 ? -22.512 -7.036 34.293 1.00 58.56 162 ILE A CA 1
ATOM 1325 C C . ILE A 1 162 ? -23.148 -8.325 34.810 1.00 58.56 162 ILE A C 1
ATOM 1327 O O . ILE A 1 162 ? -24.100 -8.225 35.610 1.00 58.56 162 ILE A O 1
#

Foldseek 3Di:
DVQCVVVVVDPVCVCVVPVVLLVVLLVLLQVLCVVLHPSVVSVVLVVVLVVVLVVLVVVDDPVPVVVNVVVNVVSSCCSNPVSVVSSCVSLVNQLVVLVVLLVVLQVQLVVQVVCQVVCPDVVGSNVSNVVSNVSSVVSVVVVVVRSPPVVVVVVVVVVVVD